Protein AF-A0A737I2Y9-F1 (afdb_monomer_lite)

Sequence (98 aa):
QEVMDSLSLVNQYLKSEVARIERLISSHIAQHPGLKRDLKLLMSVDGIGKQIGWNMLAVLRGNNFKSAEQLAAYLGVVPVERRSGTSVHGRARLSKIG

pLDDT: mean 90.89, std 8.86, range [52.78, 98.38]

Secondary structure (DSSP, 8-state):
-HHHHHHHHHHHHHHHHHHHHHHHHHHHHHH-HHHHHHHHHHTTSTT--HHHHHHHHHHHHHS--SSHHHHHHHTT-SEEP--SSTTTTSPPEE-S--

Organism: NCBI:txid1967609

Structure (mmCIF, N/CA/C/O backbone):
data_AF-A0A737I2Y9-F1
#
_entry.id   AF-A0A737I2Y9-F1
#
loop_
_atom_site.group_PDB
_atom_sit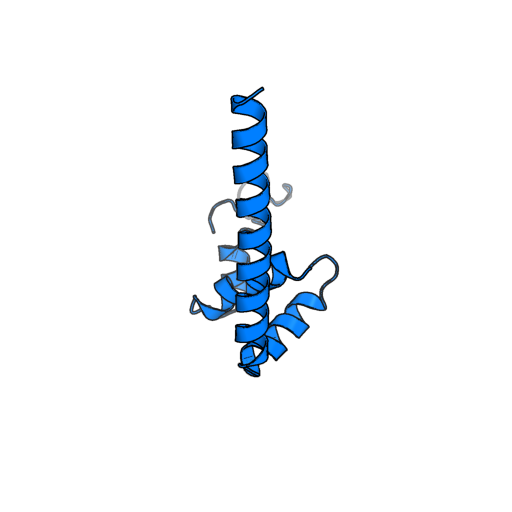e.id
_atom_site.type_symbol
_atom_site.label_atom_id
_atom_site.label_alt_id
_atom_site.label_comp_id
_atom_site.label_asym_id
_atom_site.label_entity_id
_atom_site.label_seq_id
_atom_site.pdbx_PDB_ins_code
_atom_site.Cartn_x
_atom_site.Cartn_y
_atom_site.Cartn_z
_atom_site.occupancy
_atom_site.B_iso_or_equiv
_atom_site.auth_seq_id
_atom_site.auth_comp_id
_atom_site.auth_asym_id
_atom_site.auth_atom_id
_atom_site.pdbx_PDB_model_num
ATOM 1 N N . GLN A 1 1 ? -14.011 13.521 34.518 1.00 73.62 1 GLN A N 1
ATOM 2 C CA . GLN A 1 1 ? -14.877 12.587 33.776 1.00 73.62 1 GLN A CA 1
ATOM 3 C C . GLN A 1 1 ? -15.128 13.093 32.356 1.00 73.62 1 GLN A C 1
ATOM 5 O O . GLN A 1 1 ? -14.678 12.443 31.429 1.00 73.62 1 GLN A O 1
ATOM 10 N N . GLU A 1 2 ? -15.653 14.311 32.187 1.00 92.75 2 GLU A N 1
ATOM 11 C CA . GLU A 1 2 ? -15.957 14.933 30.880 1.00 92.75 2 GLU A CA 1
ATOM 12 C C . GLU A 1 2 ? -14.816 14.899 29.837 1.00 92.75 2 GLU A C 1
ATOM 14 O O . GLU A 1 2 ? -15.042 14.565 28.677 1.00 92.75 2 GLU A O 1
ATOM 19 N N . VAL A 1 3 ? -13.566 15.161 30.244 1.00 95.38 3 VAL A N 1
ATOM 20 C CA . VAL A 1 3 ? -12.400 15.086 29.337 1.00 95.38 3 VAL A CA 1
ATOM 21 C C . VAL A 1 3 ? -12.191 13.670 28.785 1.00 95.38 3 VAL A C 1
ATOM 23 O O . VAL A 1 3 ? -11.913 13.503 27.600 1.00 95.38 3 VAL A O 1
ATOM 26 N N . MET A 1 4 ? -12.347 12.641 29.622 1.00 96.81 4 MET A N 1
ATOM 27 C CA . MET A 1 4 ? -12.178 11.244 29.203 1.00 96.81 4 MET A CA 1
ATOM 28 C C . MET A 1 4 ? -13.294 10.802 28.255 1.00 96.81 4 MET A C 1
ATOM 30 O O . MET A 1 4 ? -13.036 10.075 27.292 1.00 96.81 4 MET A O 1
ATOM 34 N N . ASP A 1 5 ? -14.513 11.278 28.499 1.00 96.00 5 ASP A N 1
ATOM 35 C CA . ASP A 1 5 ? -15.672 10.982 27.660 1.00 96.00 5 ASP A CA 1
ATOM 36 C C . ASP A 1 5 ? -15.526 11.654 26.281 1.00 96.00 5 ASP A C 1
ATOM 38 O O . ASP A 1 5 ? -15.719 11.005 25.252 1.00 96.00 5 ASP A O 1
ATOM 42 N N . SER A 1 6 ? -15.062 12.911 26.245 1.00 96.25 6 SER A N 1
ATOM 43 C CA . SER A 1 6 ? -14.753 13.641 25.005 1.00 96.25 6 SER A CA 1
ATOM 44 C C . SER A 1 6 ? -13.658 12.953 24.176 1.00 96.25 6 SER A C 1
ATOM 46 O O . SER A 1 6 ? -13.838 12.708 22.980 1.00 96.25 6 SER A O 1
ATOM 48 N N . LEU A 1 7 ? -12.550 12.540 24.806 1.00 96.81 7 LEU A N 1
ATOM 49 C CA . LEU A 1 7 ? -11.484 11.795 24.122 1.00 96.81 7 LEU A CA 1
ATOM 50 C C . LEU A 1 7 ? -11.980 10.457 23.561 1.00 96.81 7 LEU 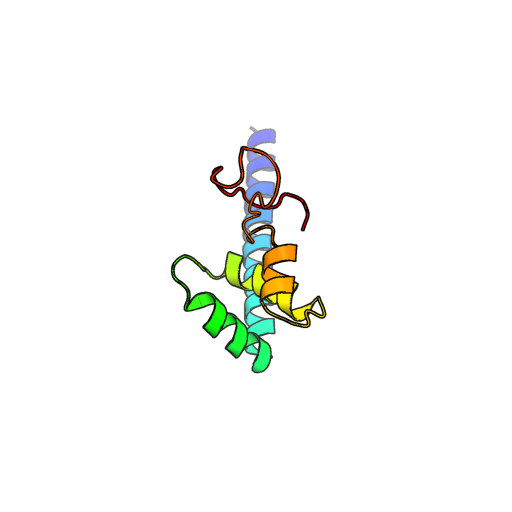A C 1
ATOM 52 O O . LEU A 1 7 ? -11.613 10.071 22.448 1.00 96.81 7 LEU A O 1
ATOM 56 N N . SER A 1 8 ? -12.829 9.757 24.315 1.00 97.38 8 SER A N 1
ATOM 57 C CA . SER A 1 8 ? -13.409 8.480 23.890 1.00 97.38 8 SER A CA 1
ATOM 58 C C . SER A 1 8 ? -14.332 8.656 22.684 1.00 97.38 8 SER A C 1
ATOM 60 O O . SER A 1 8 ? -14.240 7.878 21.731 1.00 97.38 8 SER A O 1
ATOM 62 N N . LEU A 1 9 ? -15.157 9.707 22.682 1.00 97.56 9 LEU A N 1
ATOM 63 C CA . LEU A 1 9 ? -16.029 10.060 21.563 1.00 97.56 9 LEU A CA 1
ATOM 64 C C . LEU A 1 9 ? -15.221 10.337 20.287 1.00 97.56 9 LEU A C 1
ATOM 66 O O . LEU A 1 9 ? -15.499 9.753 19.238 1.00 97.56 9 LEU A O 1
ATOM 70 N N . VAL A 1 10 ? -14.182 11.174 20.378 1.00 97.81 10 VAL A N 1
ATOM 71 C CA . VAL A 1 10 ? -13.317 11.498 19.230 1.00 97.81 10 VAL A CA 1
ATOM 72 C C . VAL A 1 10 ? -12.603 10.248 18.711 1.00 97.81 10 VAL A C 1
ATOM 74 O O . VAL A 1 10 ? -12.538 10.033 17.502 1.00 97.81 10 VAL A O 1
ATOM 77 N N . ASN A 1 11 ? -12.114 9.377 19.597 1.00 97.94 11 ASN A N 1
ATOM 78 C CA . ASN A 1 11 ? -11.467 8.125 19.199 1.00 97.94 11 ASN A CA 1
ATOM 79 C C . ASN A 1 11 ? -12.423 7.209 18.416 1.00 97.94 11 ASN A C 1
ATOM 81 O O . ASN A 1 11 ? -12.054 6.677 17.367 1.00 97.94 11 ASN A O 1
ATOM 85 N N . GLN A 1 12 ? -13.660 7.051 18.894 1.00 98.31 12 GLN A N 1
ATOM 86 C CA . GLN A 1 12 ? -14.681 6.260 18.204 1.00 98.31 12 GLN A CA 1
ATOM 87 C C . GLN A 1 12 ? -15.027 6.846 16.834 1.00 98.31 12 GLN A C 1
ATOM 89 O O . GLN A 1 12 ? -15.118 6.099 15.858 1.00 98.31 12 GLN A O 1
ATOM 94 N N . TYR A 1 13 ? -15.164 8.170 16.750 1.00 98.38 13 TYR A N 1
ATOM 95 C CA . TYR A 1 13 ? -15.396 8.858 15.486 1.00 98.38 13 TYR A CA 1
ATOM 96 C C . TYR A 1 13 ? -14.250 8.628 14.490 1.00 98.38 13 TYR A C 1
ATOM 98 O O . TYR A 1 13 ? -14.486 8.226 13.355 1.00 98.38 13 TYR A O 1
ATOM 106 N N . LEU A 1 14 ? -12.995 8.792 14.914 1.00 98.38 14 LEU A N 1
ATOM 107 C CA . LEU A 1 14 ? -11.847 8.564 14.031 1.00 98.38 14 LEU A CA 1
ATOM 108 C C . LEU A 1 14 ? -11.771 7.109 13.550 1.00 98.38 14 LEU A C 1
ATOM 110 O O . LEU A 1 14 ? -11.484 6.863 12.381 1.00 98.38 14 LEU A O 1
ATOM 114 N N . LYS A 1 15 ? -12.079 6.134 14.414 1.00 98.31 15 LYS A N 1
ATOM 115 C CA . LYS A 1 15 ? -12.132 4.714 14.025 1.00 98.31 15 LYS A CA 1
ATOM 116 C C . LYS A 1 15 ? -13.213 4.431 12.987 1.00 98.31 15 LYS A C 1
ATOM 118 O O . LYS A 1 15 ? -12.960 3.696 12.031 1.00 98.31 15 LYS A O 1
ATOM 123 N N . SER A 1 16 ? -14.410 4.989 13.167 1.00 98.25 16 SER A N 1
ATOM 124 C CA . SER A 1 16 ? -15.504 4.792 12.212 1.00 98.25 16 SER A CA 1
ATOM 125 C C . SER A 1 16 ? -15.183 5.438 10.864 1.00 98.25 16 SER A C 1
ATOM 127 O O . SER A 1 16 ? -15.469 4.849 9.817 1.00 98.25 16 SER A O 1
ATOM 129 N N . GLU A 1 17 ? -14.506 6.585 10.889 1.00 98.31 17 GLU A N 1
ATOM 130 C CA . GLU A 1 17 ? -14.094 7.312 9.698 1.00 98.31 17 GLU A CA 1
ATOM 131 C C . GLU A 1 17 ? -12.983 6.591 8.926 1.00 98.31 17 GLU A C 1
ATOM 133 O O . GLU A 1 17 ? -13.079 6.449 7.705 1.00 98.31 17 GLU A O 1
ATOM 138 N N . VAL A 1 18 ? -11.994 6.017 9.622 1.00 97.25 18 VAL A N 1
ATOM 139 C CA . VAL A 1 18 ? -10.996 5.126 9.002 1.00 97.25 18 VAL A CA 1
ATOM 140 C C . VAL A 1 18 ? -11.696 3.961 8.300 1.00 97.25 18 VAL A C 1
ATOM 142 O O . VAL A 1 18 ? -11.516 3.772 7.098 1.00 97.25 18 VAL A O 1
ATOM 145 N N . ALA A 1 19 ? -12.586 3.245 8.993 1.00 97.56 19 ALA A N 1
ATOM 146 C CA . ALA A 1 19 ? -13.317 2.120 8.404 1.00 97.56 19 ALA A CA 1
ATOM 147 C C . ALA A 1 19 ? -14.224 2.537 7.229 1.00 97.56 19 ALA A C 1
ATOM 149 O O . ALA A 1 19 ? -14.523 1.735 6.336 1.00 97.56 19 ALA A O 1
ATOM 150 N N . ARG A 1 20 ? -14.723 3.779 7.219 1.00 98.38 20 ARG A N 1
ATOM 151 C CA . ARG A 1 20 ? -15.483 4.347 6.097 1.00 98.38 20 ARG A CA 1
ATOM 152 C C . ARG A 1 20 ? -14.579 4.564 4.884 1.00 98.38 20 ARG A C 1
ATOM 154 O O . ARG A 1 20 ? -14.937 4.133 3.789 1.00 98.38 20 ARG A O 1
ATOM 161 N N . ILE A 1 21 ? -13.410 5.171 5.077 1.00 97.38 21 ILE A N 1
ATOM 162 C CA . ILE A 1 21 ? -12.433 5.427 4.009 1.00 97.38 21 ILE A CA 1
ATOM 163 C C . ILE A 1 21 ? -11.910 4.111 3.419 1.00 97.38 21 ILE A C 1
ATOM 165 O O . ILE A 1 21 ? -11.884 3.961 2.199 1.00 97.38 21 ILE A O 1
ATOM 169 N N . GLU A 1 22 ? -11.592 3.115 4.247 1.00 96.88 22 GLU A N 1
ATOM 170 C CA . GLU A 1 22 ? -11.149 1.790 3.781 1.00 96.88 22 GLU A CA 1
ATOM 171 C C . GLU A 1 22 ? -12.185 1.103 2.875 1.00 96.88 22 GLU A C 1
ATOM 173 O O . GLU A 1 22 ? -11.837 0.481 1.861 1.00 96.88 22 GLU A O 1
ATOM 178 N N . ARG A 1 23 ? -13.478 1.249 3.199 1.00 97.69 23 ARG A N 1
ATOM 179 C CA . ARG A 1 23 ? -14.581 0.762 2.357 1.00 97.69 23 ARG A CA 1
ATOM 180 C C . ARG A 1 23 ? -14.666 1.518 1.036 1.00 97.69 23 ARG A C 1
ATOM 182 O O . ARG A 1 23 ? -14.868 0.884 0.001 1.00 97.69 23 ARG A O 1
ATOM 189 N N . LEU A 1 24 ? -14.489 2.839 1.052 1.00 98.00 24 LEU A N 1
ATOM 190 C CA . LEU A 1 24 ? -14.480 3.649 -0.169 1.00 98.00 24 LEU A CA 1
ATOM 191 C C . LEU A 1 24 ? -13.318 3.273 -1.094 1.00 98.00 24 LEU A C 1
ATOM 193 O O . LEU A 1 24 ? -13.550 3.060 -2.283 1.00 98.00 24 LEU A O 1
ATOM 197 N N . ILE A 1 25 ? -12.107 3.103 -0.553 1.00 96.62 25 ILE A N 1
ATOM 198 C CA . ILE A 1 25 ? -10.932 2.646 -1.313 1.00 96.62 25 ILE A CA 1
ATOM 199 C C . ILE A 1 25 ? -11.210 1.273 -1.932 1.00 96.62 25 ILE A C 1
ATOM 201 O O . ILE A 1 25 ? -11.035 1.078 -3.135 1.00 96.62 25 ILE A O 1
ATOM 205 N N . SER A 1 26 ? -11.701 0.328 -1.126 1.00 96.00 26 SER A N 1
ATOM 206 C CA . SER A 1 26 ? -12.009 -1.028 -1.594 1.00 96.00 26 SER A CA 1
ATOM 207 C C . SER A 1 26 ? -13.066 -1.032 -2.703 1.00 96.00 26 SER A C 1
ATOM 209 O O . SER A 1 26 ? -12.901 -1.729 -3.704 1.00 96.00 26 SER A O 1
ATOM 211 N N . SER A 1 27 ? -14.130 -0.238 -2.546 1.00 97.69 27 SER A N 1
ATOM 212 C CA . SER A 1 27 ? -15.195 -0.091 -3.543 1.00 97.69 27 SER A CA 1
ATOM 213 C C . SER A 1 27 ? -14.665 0.512 -4.843 1.00 97.69 27 SER A C 1
ATOM 215 O O . SER A 1 27 ? -14.905 -0.034 -5.920 1.00 97.69 27 SER A O 1
ATOM 217 N N . HIS A 1 28 ? -13.865 1.577 -4.749 1.00 96.81 28 HIS A N 1
ATOM 218 C CA . HIS A 1 28 ? -13.241 2.203 -5.909 1.00 96.81 28 HIS A CA 1
ATOM 219 C C . HIS A 1 28 ? -12.356 1.209 -6.674 1.00 96.81 28 HIS A C 1
ATOM 221 O O . HIS A 1 28 ? -12.513 1.051 -7.883 1.00 96.81 28 HIS A O 1
ATOM 227 N N . ILE A 1 29 ? -11.487 0.465 -5.984 1.00 96.50 29 ILE A N 1
ATOM 228 C CA . ILE A 1 29 ? -10.630 -0.547 -6.622 1.00 96.50 29 ILE A CA 1
ATOM 229 C C . ILE A 1 29 ? -11.469 -1.660 -7.263 1.00 96.50 29 ILE A C 1
ATOM 231 O O . ILE A 1 29 ? -11.154 -2.107 -8.365 1.00 96.50 29 ILE A O 1
ATOM 235 N N . ALA A 1 30 ? -12.553 -2.096 -6.617 1.00 95.62 30 ALA A N 1
ATOM 236 C CA . ALA A 1 30 ? -13.427 -3.139 -7.152 1.00 95.62 30 ALA A CA 1
ATOM 237 C C . ALA A 1 30 ? -14.117 -2.730 -8.465 1.00 95.62 30 ALA A C 1
ATOM 239 O O . ALA A 1 30 ? -14.302 -3.583 -9.335 1.00 95.62 30 ALA A O 1
ATOM 240 N N . GLN A 1 31 ? -14.452 -1.446 -8.616 1.00 97.69 31 GLN A N 1
ATOM 241 C CA . GLN A 1 31 ? -15.069 -0.886 -9.824 1.00 97.69 31 GLN A CA 1
ATOM 242 C C . GLN A 1 31 ? -14.087 -0.743 -10.999 1.00 97.69 31 GLN A C 1
ATOM 244 O O . GLN A 1 31 ? -14.522 -0.600 -12.138 1.00 97.69 31 GLN A O 1
ATOM 249 N N . HIS A 1 32 ? -12.775 -0.824 -10.753 1.00 97.31 32 HIS A N 1
ATOM 250 C CA . HIS A 1 32 ? -11.739 -0.637 -11.769 1.00 97.31 32 HIS A CA 1
ATOM 251 C C . HIS A 1 32 ? -10.954 -1.943 -11.987 1.00 97.31 32 HIS A C 1
ATOM 253 O O . HIS A 1 32 ? -10.032 -2.251 -11.225 1.00 97.31 32 HIS A O 1
ATOM 259 N N . PRO A 1 33 ? -11.247 -2.721 -13.051 1.00 96.12 33 PRO A N 1
ATOM 260 C CA . PRO A 1 33 ? -10.634 -4.034 -13.264 1.00 96.12 33 PRO A CA 1
ATOM 261 C C . PRO A 1 33 ? -9.102 -4.018 -13.325 1.00 96.12 33 PRO A C 1
ATOM 263 O O . PRO A 1 33 ? -8.470 -4.972 -12.879 1.00 96.12 33 PRO A O 1
ATOM 266 N N . GLY A 1 34 ? -8.501 -2.946 -13.855 1.00 96.19 34 GLY A N 1
ATOM 267 C CA . GLY A 1 34 ? -7.046 -2.765 -13.869 1.00 96.19 34 GLY A CA 1
ATOM 268 C C . GLY A 1 34 ? -6.462 -2.681 -12.459 1.00 96.19 34 GLY A C 1
ATOM 269 O O . GLY A 1 34 ? -5.611 -3.489 -12.106 1.00 96.19 34 GLY A O 1
ATOM 270 N N . LEU A 1 35 ? -7.004 -1.786 -11.628 1.00 96.44 35 LEU A N 1
ATOM 271 C CA . LEU A 1 35 ? -6.582 -1.613 -10.234 1.00 96.44 35 LEU A CA 1
ATOM 272 C C . LEU A 1 35 ? -6.773 -2.892 -9.416 1.00 96.44 35 LEU A C 1
ATOM 274 O O . LEU A 1 35 ? -5.908 -3.265 -8.626 1.00 96.44 35 LEU A O 1
ATOM 278 N N . LYS A 1 36 ? -7.883 -3.603 -9.637 1.00 97.00 36 LYS A N 1
ATOM 279 C CA . LYS A 1 36 ? -8.156 -4.884 -8.976 1.00 97.00 36 LYS A CA 1
ATOM 280 C C . LYS A 1 36 ? -7.115 -5.951 -9.321 1.00 97.00 36 LYS A C 1
ATOM 282 O O . LYS A 1 36 ? -6.711 -6.707 -8.439 1.00 97.00 36 LYS A O 1
ATOM 287 N N . ARG A 1 37 ? -6.698 -6.036 -10.591 1.00 97.31 37 ARG A N 1
ATOM 288 C CA . ARG A 1 37 ? -5.655 -6.980 -11.021 1.00 97.31 37 ARG A CA 1
ATOM 289 C C . ARG A 1 37 ? -4.306 -6.632 -10.406 1.00 97.31 37 ARG A C 1
ATOM 291 O O . ARG A 1 37 ? -3.676 -7.519 -9.843 1.00 97.31 37 ARG A O 1
ATOM 298 N N . ASP A 1 38 ? -3.906 -5.367 -10.452 1.00 95.38 38 ASP A N 1
ATOM 299 C CA . ASP A 1 38 ? -2.615 -4.946 -9.900 1.00 95.38 38 ASP A CA 1
ATOM 300 C C . ASP A 1 38 ? -2.553 -5.149 -8.389 1.00 95.38 38 ASP A C 1
ATOM 302 O O . ASP A 1 38 ? -1.569 -5.677 -7.885 1.00 95.38 38 ASP A O 1
ATOM 306 N N . LEU A 1 39 ? -3.622 -4.799 -7.659 1.00 96.94 39 LEU A N 1
ATOM 307 C CA . LEU A 1 39 ? -3.680 -5.028 -6.216 1.00 96.94 39 LEU A CA 1
ATOM 308 C C . LEU A 1 39 ? -3.550 -6.520 -5.889 1.00 96.94 39 LEU A C 1
ATOM 310 O O . LEU A 1 39 ? -2.856 -6.879 -4.943 1.00 96.94 39 LEU A O 1
ATOM 314 N N . LYS A 1 40 ? -4.186 -7.394 -6.681 1.00 97.06 40 LYS A N 1
ATOM 315 C CA . LYS A 1 40 ? -4.063 -8.847 -6.513 1.00 97.06 40 LYS A CA 1
ATOM 316 C C . LYS A 1 40 ? -2.624 -9.329 -6.729 1.00 97.06 40 LYS A C 1
ATOM 318 O O . LYS A 1 40 ? -2.185 -10.201 -5.989 1.00 97.06 40 LYS A O 1
ATOM 323 N N . LEU A 1 41 ? -1.913 -8.774 -7.712 1.00 96.31 41 LEU A N 1
ATOM 324 C CA . LEU A 1 41 ? -0.503 -9.091 -7.968 1.00 96.31 41 LEU A CA 1
ATOM 325 C C . LEU A 1 41 ? 0.413 -8.565 -6.857 1.00 96.31 41 LEU A C 1
ATOM 327 O O . LEU A 1 41 ? 1.312 -9.269 -6.418 1.00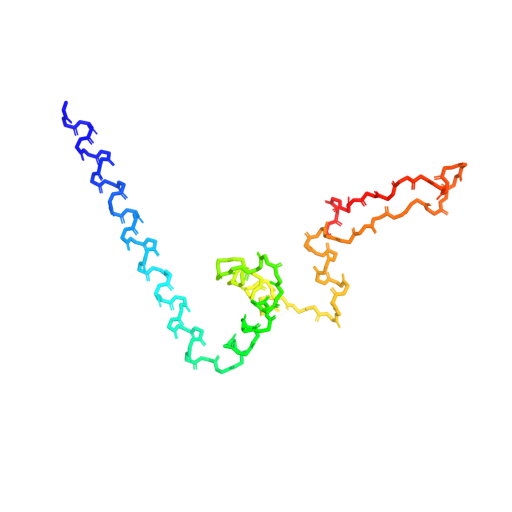 96.31 41 LEU A O 1
ATOM 331 N N . LEU A 1 42 ? 0.171 -7.354 -6.352 1.00 95.00 42 LEU A N 1
ATOM 332 C CA . LEU A 1 42 ? 0.927 -6.819 -5.216 1.00 95.00 42 LEU A CA 1
ATOM 333 C C . LEU A 1 42 ? 0.749 -7.701 -3.977 1.00 95.00 42 LEU A C 1
ATOM 335 O O . LEU A 1 42 ? 1.721 -8.077 -3.334 1.00 95.00 42 LEU A O 1
ATOM 339 N N . MET A 1 43 ? -0.491 -8.080 -3.673 1.00 96.44 43 MET A N 1
ATOM 340 C CA . MET A 1 43 ? -0.814 -8.903 -2.506 1.00 96.44 43 MET A CA 1
ATOM 341 C C . MET A 1 43 ? -0.413 -10.381 -2.644 1.00 96.44 43 MET A C 1
ATOM 343 O O . MET A 1 43 ? -0.589 -11.127 -1.685 1.00 96.44 43 MET A O 1
ATOM 347 N N . SER A 1 44 ? 0.100 -10.835 -3.797 1.00 97.25 44 SER A N 1
ATOM 348 C CA . SER A 1 44 ? 0.653 -12.193 -3.914 1.00 97.25 44 SER A CA 1
ATOM 349 C C . SER A 1 44 ? 2.085 -12.308 -3.389 1.00 97.25 44 SER A C 1
ATOM 351 O O . SER A 1 44 ? 2.611 -13.413 -3.327 1.00 97.25 44 SER A O 1
ATOM 353 N N . VAL A 1 45 ? 2.730 -11.187 -3.055 1.00 94.00 45 VAL A N 1
ATOM 354 C CA . VAL A 1 45 ? 4.037 -11.176 -2.392 1.00 94.00 45 VAL A CA 1
ATOM 355 C C . VAL A 1 45 ? 3.829 -11.317 -0.888 1.00 94.00 45 VAL A C 1
ATOM 357 O O . VAL A 1 45 ? 3.085 -10.543 -0.278 1.00 94.00 45 VAL A O 1
ATOM 360 N N . ASP A 1 46 ? 4.521 -12.278 -0.280 1.00 94.44 46 ASP A N 1
ATOM 361 C CA . ASP A 1 46 ? 4.459 -12.500 1.161 1.00 94.44 46 ASP A CA 1
ATOM 362 C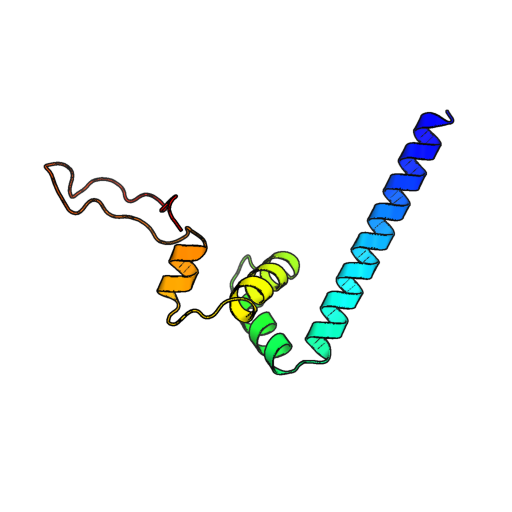 C . ASP A 1 46 ? 4.834 -11.230 1.939 1.00 94.44 46 ASP A C 1
ATOM 364 O O . ASP A 1 46 ? 5.831 -10.561 1.663 1.00 94.44 46 ASP A O 1
ATOM 368 N N . GLY A 1 47 ? 4.001 -10.883 2.921 1.00 92.31 47 GLY A N 1
ATOM 369 C CA . GLY A 1 47 ? 4.143 -9.661 3.716 1.00 92.31 47 GLY A CA 1
ATOM 370 C C . GLY A 1 47 ? 3.411 -8.432 3.161 1.00 92.31 47 GLY A C 1
ATOM 371 O O . GLY A 1 47 ? 3.315 -7.428 3.868 1.00 92.31 47 GLY A O 1
ATOM 372 N N . ILE A 1 48 ? 2.824 -8.492 1.958 1.00 94.62 48 ILE A N 1
ATOM 373 C CA . ILE A 1 48 ? 2.030 -7.385 1.398 1.00 94.62 48 ILE A CA 1
ATOM 374 C C . ILE A 1 48 ? 0.537 -7.572 1.701 1.00 94.62 48 ILE A C 1
ATOM 376 O O . ILE A 1 48 ? -0.203 -8.260 1.000 1.00 94.62 48 ILE A O 1
ATOM 380 N N . GLY A 1 49 ? 0.072 -6.906 2.761 1.00 93.31 49 GLY A N 1
ATOM 381 C CA . GLY A 1 49 ? -1.351 -6.806 3.108 1.00 93.31 49 GLY A CA 1
ATOM 382 C C . GLY A 1 49 ? -2.089 -5.687 2.359 1.00 93.31 49 GLY A C 1
ATOM 383 O O . GLY A 1 49 ? -1.489 -4.908 1.623 1.00 93.31 49 GLY A O 1
ATOM 384 N N . LYS A 1 50 ? -3.401 -5.547 2.597 1.00 92.69 50 LYS A N 1
ATOM 385 C CA . LYS A 1 50 ? -4.257 -4.550 1.915 1.00 92.69 50 LYS A CA 1
ATOM 386 C C . LYS A 1 50 ? -3.737 -3.117 2.032 1.00 92.69 50 LYS A C 1
ATOM 388 O O . LYS A 1 50 ? -3.664 -2.426 1.027 1.00 92.69 50 LYS A O 1
ATOM 393 N N . GLN A 1 51 ? -3.354 -2.687 3.234 1.00 93.31 51 GLN A N 1
ATOM 394 C CA . GLN A 1 51 ? -2.909 -1.313 3.476 1.00 93.31 51 GLN A CA 1
ATOM 395 C C . GLN A 1 51 ? -1.619 -0.985 2.707 1.00 93.31 51 GLN A C 1
ATOM 397 O O . GLN A 1 51 ? -1.534 0.048 2.046 1.00 93.31 51 GLN A O 1
ATOM 402 N N . ILE A 1 52 ? -0.640 -1.897 2.733 1.00 94.69 52 ILE A N 1
ATOM 403 C CA . ILE A 1 52 ? 0.605 -1.764 1.963 1.00 94.69 52 ILE A CA 1
ATOM 404 C C . ILE A 1 52 ? 0.295 -1.817 0.463 1.00 94.69 52 ILE A C 1
ATOM 406 O O . ILE A 1 52 ? 0.769 -0.969 -0.288 1.00 94.69 52 ILE A O 1
ATOM 410 N N . GLY A 1 53 ? -0.556 -2.754 0.040 1.00 96.25 53 GLY A N 1
ATOM 411 C CA . GLY A 1 53 ? -0.990 -2.894 -1.346 1.00 96.25 53 GLY A CA 1
ATOM 412 C C . GLY A 1 53 ? -1.676 -1.639 -1.887 1.00 96.25 53 GLY A C 1
ATOM 413 O O . GLY A 1 53 ? -1.376 -1.227 -3.002 1.00 96.25 53 GLY A O 1
ATOM 414 N N . TRP A 1 54 ? -2.541 -0.982 -1.107 1.00 96.50 54 TRP A N 1
ATOM 415 C CA . TRP A 1 54 ? -3.175 0.283 -1.498 1.00 96.50 54 TRP A CA 1
ATOM 416 C C . TRP A 1 54 ? -2.157 1.407 -1.668 1.00 96.50 54 TRP A C 1
ATOM 418 O O . TRP A 1 54 ? -2.199 2.109 -2.677 1.00 96.50 54 TRP A O 1
ATOM 428 N N . ASN A 1 55 ? -1.216 1.546 -0.732 1.00 94.25 55 ASN A N 1
ATOM 429 C CA . ASN A 1 55 ? -0.169 2.563 -0.822 1.00 94.25 55 ASN A CA 1
ATOM 430 C C . ASN A 1 55 ? 0.743 2.324 -2.033 1.00 94.25 55 ASN A C 1
ATOM 432 O O . ASN A 1 55 ? 1.012 3.249 -2.796 1.00 94.25 55 ASN A O 1
ATOM 436 N N . MET A 1 56 ? 1.169 1.079 -2.258 1.00 93.88 56 MET A N 1
ATOM 437 C CA . MET A 1 56 ? 1.972 0.715 -3.428 1.00 93.88 56 MET A CA 1
ATOM 438 C C . MET A 1 56 ? 1.214 0.947 -4.733 1.00 93.88 56 MET A C 1
ATOM 440 O O . MET A 1 56 ? 1.785 1.486 -5.677 1.00 93.88 56 MET A O 1
ATOM 444 N N . LEU A 1 57 ? -0.074 0.597 -4.781 1.00 95.38 57 LEU A N 1
ATOM 445 C CA . LEU A 1 57 ? -0.922 0.840 -5.944 1.00 95.38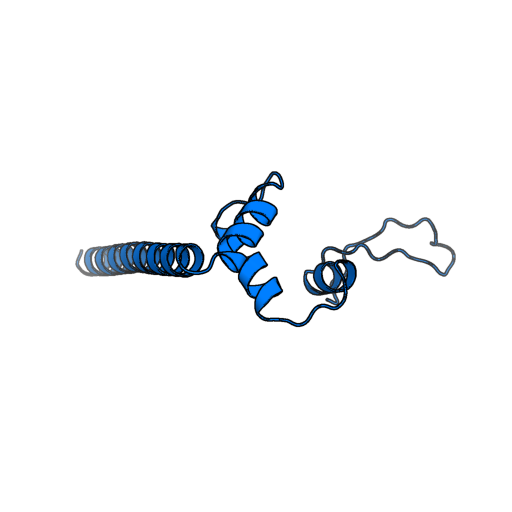 57 LEU A CA 1
ATOM 446 C C . LEU A 1 57 ? -1.042 2.338 -6.244 1.00 95.38 57 LEU A C 1
ATOM 448 O O . LEU A 1 57 ? -0.938 2.731 -7.404 1.00 95.38 57 LEU A O 1
ATOM 452 N N . ALA A 1 58 ? -1.214 3.171 -5.214 1.00 94.88 58 ALA A N 1
ATOM 453 C CA . ALA A 1 58 ? -1.259 4.623 -5.358 1.00 94.88 58 ALA A CA 1
ATOM 454 C C . ALA A 1 58 ? 0.067 5.185 -5.896 1.00 94.88 58 ALA A C 1
ATOM 456 O O . ALA A 1 58 ? 0.049 6.000 -6.815 1.00 94.88 58 ALA A O 1
ATOM 457 N N . VAL A 1 59 ? 1.214 4.708 -5.397 1.00 94.00 59 VAL A N 1
ATOM 458 C CA . VAL A 1 59 ? 2.537 5.108 -5.908 1.00 94.00 59 VAL A CA 1
ATOM 459 C C . VAL A 1 59 ? 2.714 4.681 -7.366 1.00 94.00 59 VAL A C 1
ATOM 461 O O . VAL A 1 59 ? 3.087 5.502 -8.201 1.00 94.00 59 VAL A O 1
ATOM 464 N N . LEU A 1 60 ? 2.403 3.426 -7.688 1.00 92.88 60 LEU A N 1
ATOM 465 C CA . LEU A 1 60 ? 2.534 2.858 -9.032 1.00 92.88 60 LEU A CA 1
ATOM 466 C C . LEU A 1 60 ? 1.648 3.546 -10.072 1.00 92.88 60 LEU A C 1
ATOM 468 O O . LEU A 1 60 ? 2.072 3.730 -11.207 1.00 92.88 60 LEU A O 1
ATOM 472 N N . ARG A 1 61 ? 0.406 3.880 -9.709 1.00 91.62 61 ARG A N 1
ATOM 473 C CA . ARG A 1 61 ? -0.577 4.471 -10.631 1.00 91.62 61 ARG A CA 1
ATOM 474 C C . ARG A 1 61 ? -0.554 5.998 -10.641 1.00 91.62 61 ARG A C 1
ATOM 476 O O . ARG A 1 61 ? -1.025 6.588 -11.607 1.00 91.62 61 ARG A O 1
ATOM 483 N N . GLY A 1 62 ? -0.015 6.624 -9.597 1.00 91.56 62 GLY A N 1
ATOM 484 C CA . GLY A 1 62 ? 0.137 8.076 -9.490 1.00 91.56 62 GLY A CA 1
ATOM 485 C C . GLY A 1 62 ? 1.424 8.626 -10.110 1.00 91.56 62 GLY A C 1
ATOM 486 O O . GLY A 1 62 ? 1.554 9.839 -10.237 1.00 91.56 62 GLY A O 1
ATOM 487 N N . ASN A 1 63 ? 2.366 7.764 -10.502 1.00 91.38 63 ASN A N 1
ATOM 488 C CA . ASN A 1 63 ? 3.649 8.158 -11.080 1.00 91.38 63 ASN A CA 1
ATOM 489 C C . ASN A 1 63 ? 3.913 7.411 -12.392 1.00 91.38 63 ASN A C 1
ATOM 491 O O . ASN A 1 63 ? 3.497 6.270 -12.573 1.00 91.38 63 ASN A O 1
ATOM 495 N N . ASN A 1 64 ? 4.680 8.033 -13.286 1.00 91.94 64 ASN A N 1
ATOM 496 C CA . ASN A 1 64 ? 5.085 7.427 -14.554 1.00 91.94 64 ASN A CA 1
ATOM 497 C C . ASN A 1 64 ? 6.480 6.803 -14.433 1.00 91.94 64 ASN A C 1
ATOM 499 O O . ASN A 1 64 ? 7.480 7.406 -14.830 1.00 91.94 64 ASN A O 1
ATOM 503 N N . PHE A 1 65 ? 6.546 5.590 -13.887 1.00 92.62 65 PHE A N 1
ATOM 504 C CA . PHE A 1 65 ? 7.778 4.801 -13.878 1.00 92.62 65 PHE A CA 1
ATOM 505 C C . PHE A 1 65 ? 7.995 4.108 -15.227 1.00 92.62 65 PHE A C 1
ATOM 507 O O . PHE A 1 65 ? 7.074 3.521 -15.793 1.00 92.62 65 PHE A O 1
ATOM 514 N N . LYS A 1 66 ? 9.228 4.160 -15.739 1.00 93.38 66 LYS A N 1
ATOM 515 C CA . LYS A 1 66 ? 9.632 3.497 -16.990 1.00 93.38 66 LYS A CA 1
ATOM 516 C C . LYS A 1 66 ? 10.106 2.060 -16.772 1.00 93.38 66 LYS A C 1
ATOM 518 O O . LYS A 1 66 ? 10.097 1.277 -17.716 1.00 93.38 66 LYS A O 1
ATOM 523 N N . SER A 1 67 ? 10.528 1.721 -15.553 1.00 92.75 67 SER A N 1
ATOM 524 C CA . SER A 1 67 ? 10.978 0.379 -15.185 1.00 92.75 67 SER A CA 1
ATOM 525 C C . SER A 1 67 ? 10.741 0.079 -13.701 1.00 92.75 67 SER A C 1
ATOM 527 O O . SER A 1 67 ? 10.479 0.983 -12.901 1.00 92.75 67 SER A O 1
ATOM 529 N N . ALA A 1 68 ? 10.850 -1.199 -13.331 1.00 89.94 68 ALA A N 1
ATOM 530 C CA . ALA A 1 68 ? 10.709 -1.647 -11.947 1.00 89.94 68 ALA A CA 1
ATOM 531 C C . ALA A 1 68 ? 11.850 -1.134 -11.050 1.00 89.94 68 ALA A C 1
ATOM 533 O O . ALA A 1 68 ? 11.622 -0.806 -9.888 1.00 89.94 68 ALA A O 1
ATOM 534 N N . GLU A 1 69 ? 13.061 -0.996 -11.592 1.00 89.31 69 GLU A N 1
ATOM 535 C CA . GLU A 1 69 ? 14.227 -0.449 -10.889 1.00 89.31 69 GLU A CA 1
ATOM 536 C C . GLU A 1 69 ? 14.004 1.013 -10.504 1.00 89.31 69 GLU A C 1
ATOM 538 O O . GLU A 1 69 ? 14.381 1.414 -9.407 1.00 89.31 69 GLU A O 1
ATOM 543 N N . GLN A 1 70 ? 13.351 1.798 -11.370 1.00 90.75 70 GLN A N 1
ATOM 544 C CA . GLN A 1 70 ? 13.030 3.193 -11.068 1.00 90.75 70 GLN A CA 1
ATOM 545 C C . GLN A 1 70 ? 12.050 3.298 -9.891 1.00 90.75 70 GLN A C 1
ATOM 547 O O . GLN A 1 70 ? 12.238 4.131 -9.009 1.00 90.75 70 GLN A O 1
ATOM 552 N N . LEU A 1 71 ? 11.030 2.436 -9.851 1.00 90.81 71 LEU A N 1
ATOM 553 C CA . LEU A 1 71 ? 10.115 2.349 -8.711 1.00 90.81 71 LEU A CA 1
ATOM 554 C C . LEU A 1 71 ? 10.855 1.923 -7.437 1.00 90.81 71 LEU A C 1
ATOM 556 O O . LEU A 1 71 ? 10.657 2.511 -6.378 1.00 90.81 71 LEU A O 1
ATOM 560 N N . ALA A 1 72 ? 11.694 0.894 -7.526 1.00 88.88 72 ALA A N 1
ATOM 561 C CA . ALA A 1 72 ? 12.443 0.384 -6.385 1.00 88.88 72 ALA A CA 1
ATOM 562 C C . ALA A 1 72 ? 13.420 1.439 -5.832 1.00 88.88 72 ALA A C 1
ATOM 564 O O . ALA A 1 72 ? 13.578 1.555 -4.614 1.00 88.88 72 ALA A O 1
ATOM 565 N N . ALA A 1 73 ? 14.050 2.218 -6.715 1.00 88.69 73 ALA A N 1
ATOM 566 C CA . ALA A 1 73 ? 14.891 3.349 -6.343 1.00 88.69 73 ALA A CA 1
ATOM 567 C C . ALA A 1 73 ? 14.060 4.417 -5.629 1.00 88.69 73 ALA A C 1
ATOM 569 O O . ALA A 1 73 ? 14.386 4.746 -4.495 1.00 88.69 73 ALA A O 1
ATOM 570 N N . TYR A 1 74 ? 12.921 4.817 -6.208 1.00 88.06 74 TYR A N 1
ATOM 571 C CA . TYR A 1 74 ? 11.998 5.788 -5.610 1.00 88.06 74 TYR A CA 1
ATOM 572 C C . TYR A 1 74 ? 11.526 5.377 -4.206 1.00 88.06 74 TYR A C 1
ATOM 574 O O . TYR A 1 74 ? 11.418 6.207 -3.306 1.00 88.06 74 TYR A O 1
ATOM 582 N N . LEU A 1 75 ? 11.276 4.081 -3.993 1.00 86.56 75 LEU A N 1
ATOM 583 C CA . LEU A 1 75 ? 10.904 3.527 -2.688 1.00 86.56 75 LEU A CA 1
ATOM 584 C C . LEU A 1 75 ? 12.094 3.381 -1.715 1.00 86.56 75 LEU A C 1
ATOM 586 O O . LEU A 1 75 ? 11.888 3.002 -0.563 1.00 86.56 75 LEU A O 1
ATOM 590 N N . GLY A 1 76 ? 13.328 3.649 -2.152 1.00 87.50 76 GLY A N 1
ATOM 591 C CA . GLY A 1 76 ? 14.545 3.533 -1.342 1.00 87.50 76 GLY A CA 1
ATOM 592 C C . GLY A 1 76 ? 14.949 2.089 -1.022 1.00 87.50 76 GLY A C 1
ATOM 593 O O . GLY A 1 76 ? 15.712 1.853 -0.084 1.00 87.50 76 GLY A O 1
ATOM 594 N N . VAL A 1 77 ? 14.436 1.106 -1.772 1.00 86.88 77 VAL A N 1
ATOM 595 C CA . VAL A 1 77 ? 14.676 -0.329 -1.517 1.00 86.88 77 VAL A CA 1
ATOM 596 C C . VAL A 1 77 ? 15.801 -0.916 -2.372 1.00 86.88 77 VAL A C 1
ATOM 598 O O . VAL A 1 77 ? 16.175 -2.074 -2.192 1.00 86.88 77 VAL A O 1
ATOM 601 N N . VAL A 1 78 ? 16.379 -0.123 -3.278 1.00 87.00 78 VAL A N 1
ATOM 602 C CA . VAL A 1 78 ? 17.555 -0.523 -4.059 1.00 87.00 78 VAL A CA 1
ATOM 603 C C . VAL A 1 78 ? 18.822 -0.390 -3.200 1.00 87.00 78 VAL A C 1
ATOM 605 O O . VAL A 1 78 ? 19.079 0.682 -2.634 1.00 87.00 78 VAL A O 1
ATOM 608 N N . PRO A 1 79 ? 19.641 -1.451 -3.083 1.00 86.81 79 PRO A N 1
ATOM 609 C CA . PRO A 1 79 ? 20.927 -1.370 -2.409 1.00 86.81 79 PRO A CA 1
ATOM 610 C C . PRO A 1 79 ? 21.939 -0.571 -3.241 1.00 86.81 79 PRO A C 1
ATOM 612 O O . PRO A 1 79 ? 22.036 -0.713 -4.456 1.00 86.81 79 PRO A O 1
ATOM 615 N N . VAL A 1 80 ? 22.741 0.238 -2.559 1.00 83.38 80 VAL A N 1
ATOM 616 C CA . VAL A 1 80 ? 23.877 0.976 -3.109 1.00 83.38 8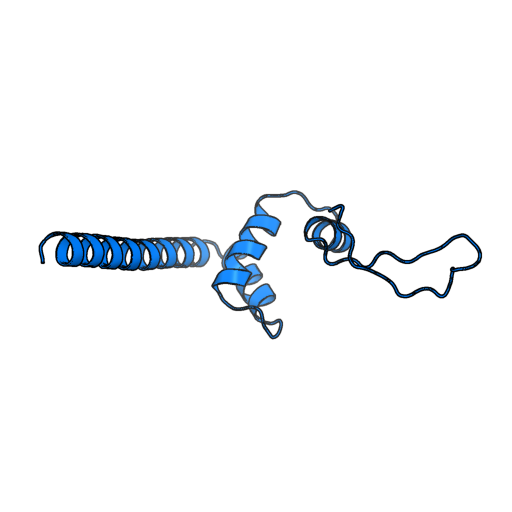0 VAL A CA 1
ATOM 617 C C . VAL A 1 80 ? 25.160 0.236 -2.750 1.00 83.38 80 VAL A C 1
ATOM 619 O O . VAL A 1 80 ? 25.504 0.065 -1.574 1.00 83.38 80 VAL A O 1
ATOM 622 N N . GLU A 1 81 ? 25.873 -0.191 -3.786 1.00 84.62 81 GLU A N 1
ATOM 623 C CA . GLU A 1 81 ? 27.176 -0.845 -3.693 1.00 84.62 81 GLU A CA 1
ATOM 624 C C . GLU A 1 81 ? 28.310 0.184 -3.756 1.00 84.62 81 GLU A C 1
ATOM 626 O O . GLU A 1 81 ? 28.251 1.159 -4.510 1.00 84.62 81 GLU A O 1
ATOM 631 N N . ARG A 1 82 ? 29.393 -0.046 -3.005 1.00 80.75 82 ARG A N 1
ATOM 632 C CA . ARG A 1 82 ? 30.619 0.749 -3.148 1.00 80.75 82 ARG A CA 1
ATOM 633 C C . ARG A 1 82 ? 31.444 0.206 -4.306 1.00 80.75 82 ARG A C 1
ATOM 635 O O . ARG A 1 82 ? 32.029 -0.860 -4.193 1.00 80.75 82 ARG A O 1
ATOM 642 N N . ARG A 1 83 ? 31.530 0.965 -5.398 1.00 80.12 83 ARG A N 1
ATOM 643 C CA . ARG A 1 83 ? 32.272 0.560 -6.607 1.00 80.12 83 ARG A CA 1
ATOM 644 C C . ARG A 1 83 ? 33.648 1.218 -6.761 1.00 80.12 83 ARG A C 1
ATOM 646 O O . ARG A 1 83 ? 34.293 1.034 -7.785 1.00 80.12 83 ARG A O 1
ATOM 653 N N . SER A 1 84 ? 34.106 1.985 -5.772 1.00 81.44 84 SER A N 1
ATOM 654 C CA . SER A 1 84 ? 35.389 2.697 -5.825 1.00 81.44 84 SER A CA 1
ATOM 655 C C . SER A 1 84 ? 36.111 2.749 -4.470 1.00 81.44 84 SER A C 1
ATOM 657 O O . SER A 1 84 ? 35.498 2.617 -3.407 1.00 81.44 84 SER A O 1
ATOM 659 N N . GLY A 1 85 ? 37.435 2.943 -4.521 1.00 77.81 85 GLY A N 1
ATOM 660 C CA . GLY A 1 85 ? 38.330 3.028 -3.357 1.00 77.81 85 GLY A CA 1
ATOM 661 C C . GLY A 1 85 ? 38.833 1.670 -2.852 1.00 77.81 85 GLY A C 1
ATOM 662 O O . GLY A 1 85 ? 38.518 0.633 -3.411 1.00 77.81 85 GLY A O 1
ATOM 663 N N . THR A 1 86 ? 39.595 1.638 -1.757 1.00 71.12 86 THR A N 1
ATOM 664 C CA . THR A 1 86 ? 40.126 0.389 -1.155 1.00 71.12 86 THR A CA 1
ATOM 665 C C . THR A 1 86 ? 39.061 -0.464 -0.444 1.00 71.12 86 THR A C 1
ATOM 667 O O . THR A 1 86 ? 39.352 -1.540 0.068 1.00 71.12 86 THR A O 1
ATOM 670 N N . SER A 1 87 ? 37.805 -0.004 -0.427 1.00 68.50 87 SER A N 1
ATOM 671 C CA . SER A 1 87 ? 36.661 -0.598 0.278 1.00 68.50 87 SER A CA 1
ATOM 672 C C . SER A 1 87 ? 35.603 -1.173 -0.686 1.00 68.50 87 SER A C 1
ATOM 674 O O . SER A 1 87 ? 34.434 -1.263 -0.318 1.00 68.50 87 SER A O 1
ATOM 676 N N . VAL A 1 88 ? 35.983 -1.567 -1.914 1.00 70.69 88 VAL A N 1
ATOM 677 C CA . VAL A 1 88 ? 35.058 -2.117 -2.942 1.00 70.69 88 VAL A CA 1
ATOM 678 C C . VAL A 1 88 ? 34.269 -3.343 -2.452 1.00 70.69 88 VAL A C 1
ATOM 680 O O . VAL A 1 88 ? 33.138 -3.560 -2.863 1.00 70.69 88 VAL A O 1
ATOM 683 N N . HIS A 1 89 ? 34.808 -4.103 -1.495 1.00 76.56 89 HIS A N 1
ATOM 684 C CA . HIS A 1 89 ? 34.137 -5.258 -0.879 1.00 76.56 89 HIS A CA 1
ATOM 685 C C . HIS A 1 89 ? 33.323 -4.899 0.383 1.00 76.56 89 HIS A C 1
ATOM 687 O O . HIS A 1 89 ? 32.992 -5.761 1.195 1.00 76.56 89 HIS A O 1
ATOM 693 N N . GLY A 1 90 ? 33.043 -3.612 0.606 1.00 77.62 90 GLY A N 1
ATOM 694 C CA . GLY A 1 90 ? 32.251 -3.148 1.741 1.00 77.62 90 GLY A CA 1
ATOM 695 C C . GLY A 1 90 ? 30.773 -3.539 1.632 1.00 77.62 90 GLY A C 1
ATOM 696 O O . GLY A 1 90 ? 30.214 -3.638 0.544 1.00 77.62 90 GLY A O 1
ATOM 697 N N . ARG A 1 91 ? 30.107 -3.713 2.781 1.00 83.50 91 ARG A N 1
ATOM 698 C CA . ARG A 1 91 ? 28.679 -4.067 2.858 1.00 83.50 91 ARG A CA 1
ATOM 699 C C . ARG A 1 91 ? 27.797 -3.030 2.145 1.00 83.50 91 ARG A C 1
ATOM 701 O O . ARG A 1 91 ? 27.852 -1.845 2.486 1.00 83.50 91 ARG A O 1
ATOM 708 N N . ALA A 1 92 ? 26.952 -3.492 1.222 1.00 85.88 92 ALA A N 1
ATOM 709 C CA . ALA A 1 92 ? 25.948 -2.665 0.553 1.00 85.88 92 ALA A CA 1
ATOM 710 C C . ALA A 1 92 ? 24.944 -2.071 1.559 1.00 85.88 92 ALA A C 1
ATOM 712 O O . ALA A 1 92 ? 24.646 -2.672 2.598 1.00 85.88 92 ALA A O 1
ATOM 713 N N . ARG A 1 93 ? 24.430 -0.873 1.265 1.00 84.75 93 ARG A N 1
ATOM 714 C CA . ARG A 1 93 ? 23.468 -0.151 2.120 1.00 84.75 93 ARG A CA 1
ATOM 715 C C . ARG A 1 93 ? 22.270 0.291 1.296 1.00 84.75 93 ARG A C 1
ATOM 717 O O . ARG A 1 93 ? 22.441 0.601 0.128 1.00 84.75 93 ARG A O 1
ATOM 724 N N . LEU A 1 94 ? 21.085 0.365 1.894 1.00 85.19 94 LEU A N 1
ATOM 725 C CA . LEU A 1 94 ? 19.922 0.936 1.211 1.00 85.19 94 LEU A CA 1
ATOM 726 C C . LEU A 1 94 ? 20.176 2.402 0.848 1.00 85.19 94 LEU A C 1
ATOM 728 O O . LEU A 1 94 ? 20.737 3.155 1.657 1.00 85.19 94 LEU A O 1
ATOM 732 N N . SER A 1 95 ? 19.769 2.792 -0.361 1.00 74.62 95 SER A N 1
ATOM 733 C CA . SER A 1 95 ? 19.818 4.192 -0.765 1.00 74.62 95 SER A CA 1
ATOM 734 C C . SER A 1 95 ? 18.871 5.015 0.106 1.00 74.62 95 SER A C 1
ATOM 736 O O . SER A 1 95 ? 17.695 4.692 0.230 1.00 74.62 95 SER A O 1
ATOM 738 N N . LYS A 1 96 ? 19.372 6.104 0.699 1.00 68.38 96 LYS A N 1
ATOM 739 C CA . LYS A 1 96 ? 18.520 7.145 1.312 1.00 68.38 96 LYS A CA 1
ATOM 740 C C . LYS A 1 96 ? 18.102 8.223 0.311 1.00 68.38 96 LYS A C 1
ATOM 742 O O . LYS A 1 96 ? 17.371 9.139 0.670 1.00 68.38 96 LYS A O 1
ATOM 747 N N . ILE A 1 97 ? 18.621 8.133 -0.908 1.00 62.44 97 ILE A N 1
ATOM 748 C CA . ILE A 1 97 ? 18.321 9.023 -2.019 1.00 62.44 97 ILE A CA 1
ATOM 749 C C . ILE A 1 97 ? 17.438 8.187 -2.939 1.00 62.44 97 ILE A C 1
ATOM 751 O O . ILE A 1 97 ? 17.943 7.272 -3.596 1.00 62.44 97 ILE A O 1
ATOM 755 N N . GLY A 1 98 ? 16.126 8.398 -2.840 1.00 52.78 98 GLY A N 1
ATOM 756 C CA . GLY A 1 98 ? 15.166 7.812 -3.772 1.00 52.78 98 GLY A CA 1
ATOM 757 C C . GLY A 1 98 ? 15.314 8.388 -5.170 1.00 52.78 98 GLY A C 1
ATOM 758 O O . GLY A 1 98 ? 15.774 9.550 -5.269 1.00 52.78 98 GLY A O 1
#

Radius of gyration: 20.35 Å; chains: 1; bounding box: 56×28×51 Å

InterPro domains:
  IPR003346 Transposase IS116/IS110/IS902, C-terminal [PF02371] (40-98)
  IPR047650 Transposase IS110-like [PTHR33055] (12-98)

Foldseek 3Di:
DVVVVVVVVVVVVVVVVVVVVLVVLVVVCVVPVVSVVQLVVQVVDPPDDPVNSSVLSCLVVVDDDPDPVSVCVVVQNDWDADCDDPCNVPDTDGDPRD